Protein AF-A0A2H1K6B0-F1 (afdb_monomer_lite)

Foldseek 3Di:
DPDPPDPVVVVVLVVLLVLLVVLVVVLVVLVVVLVPDPPPNVVSVVVSVVSCVVNVVSNVVSVVVVVCCVVVVVVVVVVVVVVD

Structure (mmCIF, N/CA/C/O backbone):
data_AF-A0A2H1K6B0-F1
#
_entry.id   AF-A0A2H1K6B0-F1
#
loop_
_atom_site.group_PDB
_atom_site.id
_atom_site.type_symbol
_atom_site.label_atom_id
_atom_site.label_alt_id
_atom_site.label_comp_id
_atom_site.label_asym_id
_atom_site.label_entity_id
_atom_site.label_seq_id
_atom_site.pdbx_PDB_ins_code
_atom_site.Cartn_x
_atom_site.Cartn_y
_atom_site.Cartn_z
_atom_site.occupancy
_atom_site.B_iso_or_equiv
_atom_site.auth_seq_id
_atom_site.auth_comp_id
_atom_site.auth_asym_id
_atom_site.auth_atom_id
_atom_site.pdbx_PDB_model_num
ATOM 1 N N . MET A 1 1 ? -17.988 8.830 14.463 1.00 49.78 1 MET A N 1
ATOM 2 C CA . MET A 1 1 ? -16.755 8.029 14.405 1.00 49.78 1 MET A CA 1
ATOM 3 C C . MET A 1 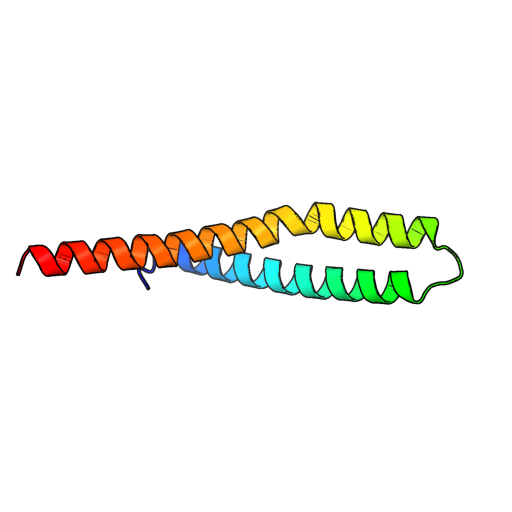1 ? -16.752 7.139 15.637 1.00 49.78 1 MET A C 1
ATOM 5 O O . MET A 1 1 ? -16.515 7.643 16.727 1.00 49.78 1 MET A O 1
ATOM 9 N N . VAL A 1 2 ? -17.147 5.868 15.512 1.00 49.81 2 VAL A N 1
ATOM 10 C CA . VAL A 1 2 ? -17.054 4.931 16.644 1.00 49.81 2 VAL A CA 1
ATOM 11 C C . VAL A 1 2 ? -15.611 4.478 16.684 1.00 49.81 2 VAL A C 1
ATOM 13 O O . VAL A 1 2 ? -15.187 3.574 15.978 1.00 49.81 2 VAL A O 1
ATOM 16 N N . MET A 1 3 ? -14.814 5.232 17.427 1.00 51.12 3 MET A N 1
ATOM 17 C CA . MET A 1 3 ? -13.435 4.864 17.656 1.00 51.12 3 MET A CA 1
ATOM 18 C C . MET A 1 3 ? -13.422 3.680 18.635 1.00 51.12 3 MET A C 1
ATOM 20 O O . MET A 1 3 ? -14.101 3.754 19.663 1.00 51.12 3 MET A O 1
ATOM 24 N N . PRO A 1 4 ? -12.655 2.615 18.362 1.00 52.97 4 PRO A N 1
ATOM 25 C CA . PRO A 1 4 ? -12.513 1.506 19.292 1.00 52.97 4 PRO A CA 1
ATOM 26 C C . PRO A 1 4 ? -12.030 2.037 20.648 1.00 52.97 4 PRO A C 1
ATOM 28 O O . PRO A 1 4 ? -11.188 2.939 20.711 1.00 52.97 4 PRO A O 1
ATOM 31 N N . LYS A 1 5 ? -12.614 1.515 21.735 1.00 59.69 5 LYS A N 1
ATOM 32 C CA . LYS A 1 5 ? -12.352 1.974 23.111 1.00 59.69 5 LYS A CA 1
ATOM 33 C C . LYS A 1 5 ? -10.905 1.714 23.552 1.00 59.69 5 LYS A C 1
ATOM 35 O O . LYS A 1 5 ? -10.433 2.366 24.477 1.00 59.69 5 LYS A O 1
ATOM 40 N N . SER A 1 6 ? -10.191 0.798 22.890 1.00 71.06 6 SER A N 1
ATOM 41 C CA . SER A 1 6 ? -8.793 0.507 23.195 1.00 71.06 6 SER A CA 1
ATOM 42 C C . SER A 1 6 ? -7.843 1.420 22.414 1.00 71.06 6 SER A C 1
ATOM 44 O O . SER A 1 6 ? -7.860 1.503 21.182 1.00 71.06 6 SER A O 1
ATOM 46 N N . VAL A 1 7 ? -6.964 2.090 23.160 1.00 75.94 7 VAL A N 1
ATOM 47 C CA . VAL A 1 7 ? -5.888 2.943 22.630 1.00 75.94 7 VAL A CA 1
ATOM 48 C C . VAL A 1 7 ? -5.016 2.169 21.634 1.00 75.94 7 VAL A C 1
ATOM 50 O O . VAL A 1 7 ? -4.650 2.699 20.589 1.00 75.94 7 VAL A O 1
ATOM 53 N N . LEU A 1 8 ? -4.772 0.885 21.908 1.00 76.00 8 LEU A N 1
ATOM 54 C CA . LEU A 1 8 ? -3.973 0.001 21.062 1.00 76.00 8 LEU A CA 1
ATOM 55 C C . LEU A 1 8 ? -4.566 -0.172 19.653 1.00 76.00 8 LEU A C 1
ATOM 57 O O . LEU A 1 8 ? -3.837 -0.070 18.671 1.00 76.00 8 LEU A O 1
ATOM 61 N N . VAL A 1 9 ? -5.886 -0.345 19.522 1.00 76.94 9 VAL A N 1
ATOM 62 C CA . VAL A 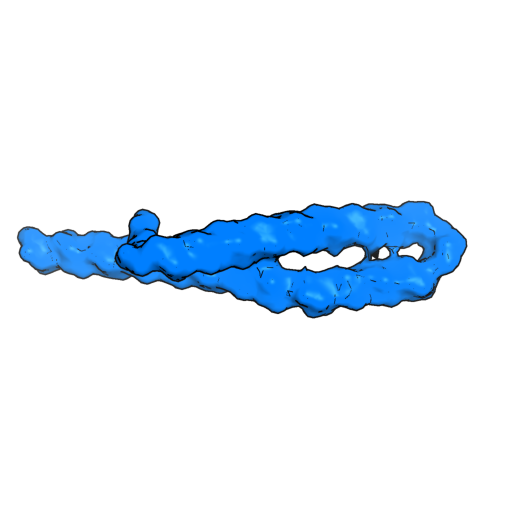1 9 ? -6.528 -0.507 18.203 1.00 76.94 9 VAL A CA 1
ATOM 63 C C . VAL A 1 9 ? -6.531 0.809 17.419 1.00 76.94 9 VAL A C 1
ATOM 65 O O . VAL A 1 9 ? -6.387 0.797 16.199 1.00 76.94 9 VAL A O 1
ATOM 68 N N . ARG A 1 10 ? -6.628 1.960 18.100 1.00 75.06 10 ARG A N 1
ATOM 69 C CA . ARG A 1 10 ? -6.479 3.272 17.446 1.00 75.06 10 ARG A CA 1
ATOM 70 C C . ARG A 1 10 ? -5.073 3.473 16.884 1.00 75.06 10 ARG A C 1
ATOM 72 O O . ARG A 1 10 ? -4.944 3.925 15.752 1.00 75.06 10 ARG A O 1
ATOM 79 N N . ILE A 1 11 ? -4.041 3.134 17.658 1.00 83.88 11 ILE A N 1
ATOM 80 C CA . ILE A 1 11 ? -2.643 3.247 17.220 1.00 83.88 11 ILE A CA 1
ATOM 81 C C . ILE A 1 11 ? -2.388 2.328 16.022 1.00 83.88 11 ILE A C 1
ATOM 83 O O . ILE A 1 11 ? -1.837 2.783 15.024 1.00 83.88 11 ILE A O 1
ATOM 87 N N . LEU A 1 12 ? -2.848 1.072 16.081 1.00 84.00 12 LEU A N 1
ATOM 88 C CA . LEU A 1 12 ? -2.728 0.130 14.962 1.00 84.00 12 LEU A CA 1
ATOM 89 C C . LEU A 1 12 ? -3.420 0.643 13.695 1.00 84.00 12 LEU A C 1
ATOM 91 O O . LEU A 1 12 ? -2.848 0.550 12.614 1.00 84.00 12 LEU A O 1
ATOM 95 N N . TYR A 1 13 ? -4.613 1.228 13.823 1.00 82.00 13 TYR A N 1
ATOM 96 C CA . TYR A 1 13 ? -5.316 1.824 12.689 1.00 82.00 13 TYR A CA 1
ATOM 97 C C . TYR A 1 13 ? -4.537 2.993 12.070 1.00 82.00 13 TYR A C 1
ATOM 99 O O . TYR A 1 13 ? -4.371 3.039 10.854 1.00 82.00 13 TYR A O 1
ATOM 107 N N . ILE A 1 14 ? -4.029 3.919 12.891 1.00 84.94 14 ILE A N 1
ATOM 108 C CA . ILE A 1 14 ? -3.241 5.064 12.407 1.00 84.94 14 ILE A CA 1
ATOM 109 C C . ILE A 1 14 ? -1.966 4.577 11.711 1.00 84.94 14 ILE A C 1
ATOM 111 O O . ILE A 1 14 ? -1.636 5.069 10.635 1.00 84.94 14 ILE A O 1
ATOM 115 N N . ALA A 1 15 ? -1.280 3.587 12.288 1.00 87.44 15 ALA A N 1
ATOM 116 C CA . ALA A 1 15 ? -0.088 2.996 11.692 1.00 87.44 15 ALA A CA 1
ATOM 117 C C . ALA A 1 15 ? -0.403 2.329 10.344 1.00 87.44 15 ALA A C 1
ATOM 119 O O . ALA A 1 15 ? 0.286 2.588 9.362 1.00 87.44 15 ALA A O 1
ATOM 120 N N . LEU A 1 16 ? -1.475 1.533 10.267 1.00 87.00 16 LEU A N 1
ATOM 121 C CA . LEU A 1 16 ? -1.900 0.875 9.030 1.00 87.00 16 LEU A CA 1
ATOM 122 C C . LEU A 1 16 ? -2.283 1.891 7.946 1.00 87.00 16 LEU A C 1
ATOM 124 O O . LEU A 1 16 ? -1.885 1.738 6.794 1.00 87.00 16 LEU A O 1
ATOM 128 N N . ALA A 1 17 ? -3.011 2.948 8.312 1.00 86.50 17 ALA A N 1
ATOM 129 C CA . ALA A 1 17 ? -3.388 4.017 7.394 1.00 86.50 17 ALA A CA 1
ATOM 130 C C . ALA A 1 17 ? -2.165 4.802 6.891 1.00 86.50 17 ALA A C 1
ATOM 132 O O . ALA A 1 17 ? -2.068 5.084 5.698 1.00 86.50 17 ALA A O 1
ATOM 133 N N . ALA A 1 18 ? -1.210 5.113 7.774 1.00 89.69 18 ALA A N 1
ATOM 134 C CA . ALA A 1 18 ? 0.030 5.792 7.407 1.00 89.69 18 ALA A CA 1
ATOM 135 C C . ALA A 1 18 ? 0.893 4.935 6.469 1.00 89.69 18 ALA A C 1
ATOM 137 O O . ALA A 1 18 ? 1.350 5.424 5.438 1.00 89.69 18 ALA A O 1
ATOM 138 N N . ILE A 1 19 ? 1.063 3.645 6.782 1.00 90.00 19 ILE A N 1
ATOM 139 C CA . ILE A 1 19 ? 1.791 2.692 5.933 1.00 90.00 19 ILE A CA 1
ATOM 140 C C . ILE A 1 19 ? 1.104 2.569 4.571 1.00 90.00 19 ILE A C 1
ATOM 142 O O . ILE A 1 19 ? 1.767 2.680 3.543 1.00 90.00 19 ILE A O 1
ATOM 146 N N . GLY A 1 20 ? -0.222 2.412 4.549 1.00 88.44 20 GLY A N 1
ATOM 147 C CA . GLY A 1 20 ? -1.000 2.356 3.314 1.00 88.44 20 GLY A CA 1
ATOM 148 C C . GLY A 1 20 ? -0.812 3.603 2.448 1.00 88.44 20 GLY A C 1
ATOM 149 O O . GLY A 1 20 ? -0.577 3.476 1.251 1.00 88.44 20 GLY A O 1
ATOM 150 N N . ALA A 1 21 ? -0.841 4.799 3.042 1.00 88.50 21 ALA A N 1
ATOM 151 C CA . ALA A 1 21 ? -0.631 6.054 2.320 1.00 88.50 21 ALA A CA 1
ATOM 152 C C . ALA A 1 21 ? 0.783 6.166 1.727 1.00 88.50 21 ALA A C 1
ATOM 154 O O . ALA A 1 21 ? 0.929 6.524 0.559 1.00 88.50 21 ALA A O 1
ATOM 155 N N . ILE A 1 22 ? 1.819 5.820 2.500 1.00 91.44 22 ILE A N 1
ATOM 156 C CA . ILE A 1 22 ? 3.212 5.832 2.027 1.00 91.44 22 ILE A CA 1
ATOM 157 C C . ILE A 1 22 ? 3.389 4.848 0.865 1.00 91.44 22 ILE A C 1
ATOM 159 O O . ILE A 1 22 ? 3.945 5.213 -0.169 1.00 91.44 22 ILE A O 1
ATOM 163 N N . LEU A 1 23 ? 2.872 3.624 1.001 1.00 89.56 23 LEU A N 1
ATOM 164 C CA . LEU A 1 23 ? 2.935 2.608 -0.051 1.00 89.56 23 LEU A CA 1
ATOM 165 C C . LEU A 1 23 ? 2.214 3.055 -1.328 1.00 89.56 23 LEU A C 1
ATOM 167 O O . LEU A 1 23 ? 2.706 2.813 -2.429 1.00 89.56 23 LEU A O 1
ATOM 171 N N . LEU A 1 24 ? 1.083 3.749 -1.192 1.00 89.31 24 LEU A N 1
ATOM 172 C CA . LEU A 1 24 ? 0.329 4.288 -2.322 1.00 89.31 24 LEU A CA 1
ATOM 173 C C . LEU A 1 24 ? 1.142 5.359 -3.068 1.00 89.31 24 LEU A C 1
ATOM 175 O O . LEU A 1 24 ? 1.239 5.304 -4.292 1.00 89.31 24 LEU A O 1
ATOM 179 N N . ILE A 1 25 ? 1.802 6.273 -2.348 1.00 91.25 25 ILE A N 1
ATOM 180 C CA . ILE A 1 25 ? 2.702 7.279 -2.943 1.00 91.25 25 ILE A CA 1
ATOM 181 C C . ILE A 1 25 ? 3.841 6.602 -3.716 1.00 91.25 25 ILE A C 1
ATOM 183 O O . ILE A 1 25 ? 4.125 6.982 -4.852 1.00 91.25 25 ILE A O 1
ATOM 187 N N . VAL A 1 26 ? 4.463 5.574 -3.133 1.00 88.69 26 VAL A N 1
ATOM 188 C CA . VAL A 1 26 ? 5.545 4.818 -3.783 1.00 88.69 26 VAL A CA 1
ATOM 189 C C . VAL A 1 26 ? 5.046 4.104 -5.041 1.00 88.69 26 VAL A C 1
ATOM 191 O O . VAL A 1 26 ? 5.704 4.175 -6.077 1.00 88.69 26 VAL A O 1
ATOM 194 N N . CYS A 1 27 ? 3.869 3.474 -4.996 1.00 89.19 27 CYS A N 1
ATOM 195 C CA . CYS A 1 27 ? 3.274 2.813 -6.161 1.00 89.19 27 CYS A CA 1
ATOM 196 C C . CYS A 1 27 ? 2.968 3.800 -7.294 1.00 89.19 27 CYS A C 1
ATOM 198 O O . CYS A 1 27 ? 3.236 3.505 -8.460 1.00 89.19 27 CYS A O 1
ATOM 200 N N . LEU A 1 28 ? 2.447 4.987 -6.968 1.00 89.19 28 LEU A N 1
ATOM 201 C CA . LEU A 1 28 ? 2.214 6.044 -7.954 1.00 89.19 28 LEU A CA 1
ATOM 202 C C . LEU A 1 28 ? 3.530 6.529 -8.567 1.00 89.19 28 LEU A C 1
ATOM 204 O O . LEU A 1 28 ? 3.627 6.623 -9.787 1.00 89.19 28 LEU A O 1
ATOM 208 N N . GLY A 1 29 ? 4.558 6.756 -7.745 1.00 87.69 29 GLY A N 1
ATOM 209 C CA . GLY A 1 29 ? 5.895 7.118 -8.216 1.00 87.69 29 GLY A CA 1
ATOM 210 C C . GLY A 1 29 ? 6.491 6.065 -9.153 1.00 87.69 29 GLY A C 1
ATOM 211 O O . GLY A 1 29 ? 6.972 6.407 -10.230 1.00 87.69 29 GLY A O 1
ATOM 212 N N . ALA A 1 30 ? 6.381 4.782 -8.796 1.00 85.38 30 ALA A N 1
ATOM 213 C CA . ALA A 1 30 ? 6.823 3.670 -9.638 1.00 85.38 30 ALA A CA 1
ATOM 214 C C . ALA A 1 30 ? 6.039 3.587 -10.958 1.00 85.38 30 ALA A C 1
ATOM 216 O O . ALA A 1 30 ? 6.622 3.276 -11.991 1.00 85.38 30 ALA A O 1
ATOM 217 N N . THR A 1 31 ? 4.742 3.905 -10.942 1.00 86.88 31 THR A N 1
ATOM 218 C CA . THR A 1 31 ? 3.891 3.914 -12.144 1.00 86.88 31 THR A CA 1
ATOM 219 C C . THR A 1 31 ? 4.287 5.039 -13.101 1.00 86.88 31 THR A C 1
ATOM 221 O O . THR A 1 31 ? 4.419 4.813 -14.301 1.00 86.88 31 THR A O 1
ATOM 224 N N . VAL A 1 32 ? 4.526 6.246 -12.577 1.00 88.19 32 VAL A N 1
ATOM 225 C CA . VAL A 1 32 ? 4.996 7.384 -13.384 1.00 88.19 32 VAL A CA 1
ATOM 226 C C . VAL A 1 32 ? 6.386 7.103 -13.943 1.00 88.19 32 VAL A C 1
ATOM 228 O O . VAL A 1 32 ? 6.624 7.317 -15.127 1.00 88.19 32 VAL A O 1
ATOM 231 N N . TRP A 1 33 ? 7.287 6.570 -13.117 1.00 85.81 33 TRP A N 1
ATOM 232 C CA . TRP A 1 33 ? 8.632 6.211 -13.550 1.00 85.81 33 TRP A CA 1
ATOM 233 C C . TRP A 1 33 ? 8.613 5.153 -14.662 1.00 85.81 33 TRP A C 1
ATOM 235 O O . TRP A 1 33 ? 9.274 5.337 -15.684 1.00 85.81 33 TRP A O 1
ATOM 245 N N . ALA A 1 34 ? 7.785 4.113 -14.518 1.00 82.25 34 ALA A N 1
ATOM 246 C CA . ALA A 1 34 ? 7.586 3.087 -15.539 1.00 82.25 34 ALA A CA 1
ATOM 247 C C . ALA A 1 34 ? 7.048 3.642 -16.860 1.00 82.25 34 ALA A C 1
ATOM 249 O O . ALA A 1 34 ? 7.484 3.209 -17.921 1.00 82.25 34 ALA A O 1
ATOM 250 N N . ALA A 1 35 ? 6.155 4.632 -16.808 1.00 80.94 35 ALA A N 1
ATOM 251 C CA . ALA A 1 35 ? 5.622 5.275 -18.005 1.00 80.94 35 ALA A CA 1
ATOM 252 C C . ALA A 1 35 ? 6.667 6.113 -18.766 1.00 80.94 35 ALA A C 1
ATOM 254 O O . ALA A 1 35 ? 6.508 6.340 -19.962 1.00 80.94 35 ALA A O 1
ATOM 255 N N . THR A 1 36 ? 7.715 6.584 -18.084 1.00 81.75 36 THR A N 1
ATOM 256 C CA . THR A 1 36 ? 8.750 7.454 -18.672 1.00 81.75 36 THR A CA 1
ATOM 257 C C . THR A 1 36 ? 10.024 6.729 -19.102 1.00 81.75 36 THR A C 1
ATOM 259 O O . THR A 1 36 ? 10.883 7.342 -19.730 1.00 81.75 36 THR A O 1
ATOM 262 N N . ALA A 1 37 ? 10.189 5.454 -18.747 1.00 78.44 37 ALA A N 1
ATOM 263 C CA . ALA A 1 37 ? 11.419 4.720 -19.013 1.00 78.44 37 ALA A CA 1
ATOM 264 C C . ALA A 1 37 ? 11.351 3.959 -20.349 1.00 78.44 37 ALA A C 1
ATOM 266 O O . ALA A 1 37 ? 10.639 2.963 -20.466 1.00 78.44 37 ALA A O 1
ATOM 267 N N . GLU A 1 38 ? 12.116 4.416 -21.344 1.00 71.75 38 GLU A N 1
ATOM 268 C CA . GLU A 1 38 ? 12.231 3.753 -22.655 1.00 71.75 38 GLU A CA 1
ATOM 269 C C . GLU A 1 38 ? 13.190 2.546 -22.616 1.00 71.75 38 GLU A C 1
ATOM 271 O O . GLU A 1 38 ? 12.913 1.506 -23.216 1.00 71.75 38 GLU A O 1
ATOM 276 N N . ASP A 1 39 ? 14.265 2.631 -21.826 1.00 69.00 39 ASP A N 1
ATOM 277 C CA . ASP A 1 39 ? 15.233 1.549 -21.634 1.00 69.00 39 ASP A CA 1
ATOM 278 C C . ASP A 1 39 ? 14.933 0.737 -20.363 1.00 69.00 39 ASP A C 1
ATOM 280 O O . ASP A 1 39 ? 14.753 1.277 -19.272 1.00 69.00 39 ASP A O 1
ATOM 284 N N . GLY A 1 40 ? 14.893 -0.596 -20.485 1.00 71.62 40 GLY A N 1
ATOM 285 C CA . GLY A 1 40 ? 14.620 -1.498 -19.354 1.00 71.62 40 GLY A CA 1
ATOM 286 C C . GLY A 1 40 ? 13.135 -1.682 -19.007 1.00 71.62 40 GLY A C 1
ATOM 287 O O . GLY A 1 40 ? 12.820 -2.164 -17.916 1.00 71.62 40 GLY A O 1
ATOM 288 N N . TRP A 1 41 ? 12.231 -1.357 -19.939 1.00 74.25 41 TRP A N 1
ATOM 289 C CA . TRP A 1 41 ? 10.769 -1.380 -19.769 1.00 74.25 41 TRP A CA 1
ATOM 290 C C . TRP A 1 41 ? 10.211 -2.664 -19.128 1.00 74.25 41 TRP A C 1
ATOM 292 O O . TRP A 1 41 ? 9.298 -2.596 -18.307 1.00 74.25 41 TRP A O 1
ATOM 302 N N . VAL A 1 42 ? 10.774 -3.840 -19.444 1.00 79.56 42 VAL A N 1
ATOM 303 C CA . VAL A 1 42 ? 10.340 -5.127 -18.865 1.00 79.56 42 VAL A CA 1
ATOM 304 C C . VAL A 1 42 ? 10.619 -5.184 -17.363 1.00 79.56 42 VAL A C 1
ATOM 306 O O . VAL A 1 42 ? 9.730 -5.504 -16.577 1.00 79.56 42 VAL A O 1
ATOM 309 N N . THR A 1 43 ? 11.844 -4.855 -16.951 1.00 83.06 43 THR A N 1
ATOM 310 C CA . THR A 1 43 ? 12.265 -4.903 -15.544 1.00 83.06 43 THR A CA 1
ATOM 311 C C . THR A 1 43 ? 11.530 -3.853 -14.718 1.00 83.06 43 THR A C 1
ATOM 313 O O . THR A 1 43 ? 11.112 -4.122 -13.592 1.00 83.06 43 THR A O 1
ATOM 316 N N . ILE A 1 44 ? 11.318 -2.670 -15.293 1.00 83.56 44 ILE A N 1
ATOM 317 C CA . ILE A 1 44 ? 10.641 -1.558 -14.624 1.00 83.56 44 ILE A CA 1
ATOM 318 C C . ILE A 1 44 ? 9.143 -1.851 -14.465 1.00 83.56 44 ILE A C 1
ATOM 320 O O . ILE A 1 44 ? 8.596 -1.665 -13.378 1.00 83.56 44 ILE A O 1
ATOM 324 N N . ASN A 1 45 ? 8.490 -2.418 -15.485 1.00 82.88 45 ASN A N 1
ATOM 325 C CA . ASN A 1 45 ? 7.103 -2.871 -15.364 1.00 82.88 45 ASN A CA 1
ATOM 326 C C . ASN A 1 45 ? 6.951 -4.028 -14.372 1.00 82.88 45 ASN A C 1
ATOM 328 O O . ASN A 1 45 ? 5.994 -4.042 -13.598 1.00 82.88 45 ASN A O 1
ATOM 332 N N . ALA A 1 46 ? 7.894 -4.973 -14.336 1.00 85.06 46 ALA A N 1
ATOM 333 C CA . ALA A 1 46 ? 7.888 -6.038 -13.336 1.00 85.06 46 ALA A CA 1
ATOM 334 C C . ALA A 1 46 ? 7.995 -5.471 -11.910 1.00 85.06 46 ALA A C 1
ATOM 336 O O . ALA A 1 46 ? 7.255 -5.894 -11.021 1.00 85.06 46 ALA A O 1
ATOM 337 N N . PHE A 1 47 ? 8.854 -4.468 -11.701 1.00 85.12 47 PHE A N 1
ATOM 338 C CA . PHE A 1 47 ? 8.986 -3.774 -10.421 1.00 85.12 47 PHE A CA 1
ATOM 339 C C . PHE A 1 47 ? 7.717 -2.998 -10.041 1.00 85.12 47 PHE A C 1
ATOM 341 O O . PHE A 1 47 ? 7.281 -3.050 -8.889 1.00 85.12 47 PHE A O 1
ATOM 348 N N . MET A 1 48 ? 7.083 -2.326 -11.005 1.00 87.88 48 MET A N 1
ATOM 349 C CA . MET A 1 48 ? 5.809 -1.633 -10.809 1.00 87.88 48 MET A CA 1
ATOM 350 C C . MET A 1 48 ? 4.709 -2.615 -10.379 1.00 87.88 48 MET A C 1
ATOM 352 O O . MET A 1 48 ? 4.034 -2.383 -9.377 1.00 87.88 48 MET A O 1
ATOM 356 N N . ILE A 1 49 ? 4.552 -3.735 -11.092 1.00 87.81 49 ILE A N 1
ATOM 357 C CA . ILE A 1 49 ? 3.544 -4.758 -10.778 1.00 87.81 49 ILE A CA 1
ATOM 358 C C . ILE A 1 49 ? 3.815 -5.375 -9.404 1.00 87.81 49 ILE A C 1
ATOM 360 O O . ILE A 1 49 ? 2.897 -5.475 -8.593 1.00 87.81 49 ILE A O 1
ATOM 364 N N . ALA A 1 50 ? 5.065 -5.741 -9.105 1.00 87.62 50 ALA A N 1
ATOM 365 C CA . ALA A 1 50 ? 5.439 -6.283 -7.801 1.00 87.62 50 ALA A CA 1
ATOM 366 C C . ALA A 1 50 ? 5.139 -5.292 -6.662 1.00 87.62 50 ALA A C 1
ATOM 368 O O . ALA A 1 50 ? 4.611 -5.687 -5.622 1.00 87.62 50 ALA A O 1
ATOM 369 N N . SER A 1 51 ? 5.412 -4.001 -6.884 1.00 87.69 51 SER A N 1
ATOM 370 C CA . SER A 1 51 ? 5.120 -2.929 -5.925 1.00 87.69 51 SER A CA 1
ATOM 371 C C . SER A 1 51 ? 3.623 -2.814 -5.644 1.00 87.69 51 SER A C 1
ATOM 373 O O . SER A 1 51 ? 3.224 -2.733 -4.481 1.00 87.69 51 SER A O 1
ATOM 375 N N . TRP A 1 52 ? 2.785 -2.880 -6.683 1.00 89.38 52 TRP A N 1
ATOM 376 C CA . TRP A 1 52 ? 1.331 -2.891 -6.531 1.00 89.38 52 TRP A CA 1
ATOM 377 C C . TRP A 1 52 ? 0.838 -4.146 -5.809 1.00 89.38 52 TRP A C 1
ATOM 379 O O . TRP A 1 52 ? 0.118 -4.019 -4.824 1.00 89.38 52 TRP A O 1
ATOM 389 N N . VAL A 1 53 ? 1.270 -5.341 -6.220 1.00 91.81 53 VAL A N 1
ATOM 390 C CA . VAL A 1 53 ? 0.859 -6.615 -5.599 1.00 91.81 53 VAL A CA 1
ATOM 391 C C . VAL A 1 53 ? 1.193 -6.648 -4.106 1.00 91.81 53 VAL A C 1
ATOM 393 O O . VAL A 1 53 ? 0.365 -7.074 -3.302 1.00 91.81 53 VAL A O 1
ATOM 396 N N . LEU A 1 54 ? 2.375 -6.161 -3.721 1.00 89.69 54 LEU A N 1
ATOM 397 C CA . LEU A 1 54 ? 2.795 -6.109 -2.322 1.00 89.69 54 LEU A CA 1
ATOM 398 C C . LEU A 1 54 ? 2.012 -5.061 -1.515 1.00 89.69 54 LEU A C 1
ATOM 400 O O . LEU A 1 54 ? 1.697 -5.292 -0.350 1.00 89.69 54 LEU A O 1
ATOM 404 N N . SER A 1 55 ? 1.684 -3.921 -2.126 1.00 87.44 55 SER A N 1
ATOM 405 C CA . SER A 1 55 ? 1.063 -2.778 -1.442 1.00 87.44 55 SER A CA 1
ATOM 406 C C . SER A 1 55 ? -0.462 -2.867 -1.351 1.00 87.44 55 SER A C 1
ATOM 408 O O . SER A 1 55 ? -1.053 -2.412 -0.369 1.00 87.44 55 SER A O 1
ATOM 410 N N . SER A 1 56 ? -1.113 -3.478 -2.344 1.00 88.75 56 SER A N 1
ATOM 411 C CA . SER A 1 56 ? -2.565 -3.660 -2.412 1.00 88.75 56 SER A CA 1
ATOM 412 C C . SER A 1 56 ? -3.200 -4.232 -1.138 1.00 88.75 56 SER A C 1
ATOM 414 O O . SER A 1 56 ? -4.188 -3.644 -0.699 1.00 88.75 56 SER A O 1
ATOM 416 N N . PRO A 1 57 ? -2.695 -5.303 -0.488 1.00 87.69 57 PRO A N 1
ATOM 417 C CA . PRO A 1 57 ? -3.324 -5.829 0.726 1.00 87.69 57 PRO A CA 1
ATOM 418 C C . PRO A 1 57 ? -3.329 -4.823 1.886 1.00 87.69 57 PRO A C 1
ATOM 420 O O . PRO A 1 57 ? -4.307 -4.754 2.627 1.00 87.69 57 PRO A O 1
ATOM 423 N N . PHE A 1 58 ? -2.288 -3.997 2.023 1.00 87.06 58 PHE A N 1
ATOM 424 C CA . PHE A 1 58 ? -2.220 -2.975 3.072 1.00 87.06 58 PHE A CA 1
ATOM 425 C C . PHE A 1 58 ? -3.156 -1.801 2.782 1.00 87.06 58 PHE A C 1
ATOM 427 O O . PHE A 1 58 ? -3.863 -1.338 3.676 1.00 87.06 58 PHE A O 1
ATOM 434 N N . ILE A 1 59 ? -3.208 -1.358 1.522 1.00 85.94 59 ILE A N 1
ATOM 435 C CA . ILE A 1 59 ? -4.100 -0.281 1.078 1.00 85.94 59 ILE A CA 1
ATOM 436 C C . ILE A 1 59 ? -5.566 -0.712 1.231 1.00 85.94 59 ILE A C 1
ATOM 438 O O . ILE A 1 59 ? -6.362 -0.003 1.847 1.00 85.94 59 ILE A O 1
ATOM 442 N N . LEU A 1 60 ? -5.921 -1.901 0.735 1.00 88.31 60 LEU A N 1
ATOM 443 C CA . LEU A 1 60 ? -7.269 -2.458 0.858 1.00 88.31 60 LEU A CA 1
ATOM 444 C C . LEU A 1 60 ? -7.638 -2.726 2.318 1.00 88.31 60 LEU A C 1
ATOM 446 O O . LEU A 1 60 ? -8.763 -2.435 2.716 1.00 88.31 60 LEU A O 1
ATOM 450 N N . GLY A 1 61 ? -6.696 -3.214 3.128 1.00 86.38 61 GLY A N 1
ATOM 451 C CA . GLY A 1 61 ? -6.886 -3.398 4.565 1.00 86.38 61 GLY A CA 1
ATOM 452 C C . GLY A 1 61 ? -7.205 -2.084 5.281 1.00 86.38 61 GLY A C 1
ATOM 453 O O . GLY A 1 61 ? -8.162 -2.024 6.053 1.00 86.38 61 GLY A O 1
ATOM 454 N N . ALA A 1 62 ? -6.472 -1.008 4.981 1.00 85.19 62 ALA A N 1
ATOM 455 C CA . ALA A 1 62 ? -6.736 0.319 5.536 1.00 85.19 62 ALA A CA 1
ATOM 456 C C . ALA A 1 62 ? -8.110 0.871 5.107 1.00 85.19 62 ALA A C 1
ATOM 458 O O . ALA A 1 62 ? -8.852 1.407 5.937 1.00 85.19 62 ALA A O 1
ATOM 459 N N . ILE A 1 63 ? -8.483 0.706 3.833 1.00 85.00 63 ILE A N 1
ATOM 460 C CA . ILE A 1 63 ? -9.788 1.135 3.303 1.00 85.00 63 ILE A CA 1
ATOM 461 C C . ILE A 1 63 ? -10.927 0.333 3.944 1.00 85.00 63 ILE A C 1
ATOM 463 O O . ILE A 1 63 ? -11.875 0.926 4.458 1.00 85.00 63 ILE A O 1
ATOM 467 N N . ALA A 1 64 ? -1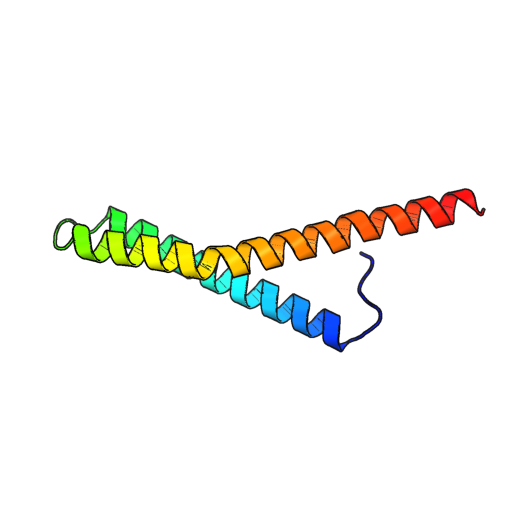0.829 -0.998 3.976 1.00 86.44 64 ALA A N 1
ATOM 468 C CA . ALA A 1 64 ? -11.836 -1.872 4.575 1.00 86.44 64 ALA A CA 1
ATOM 469 C C . ALA A 1 64 ? -12.055 -1.536 6.055 1.00 86.44 64 ALA A C 1
ATOM 471 O O . ALA A 1 64 ? -13.193 -1.395 6.501 1.00 86.44 64 ALA A O 1
ATOM 472 N N . TRP A 1 65 ? -10.973 -1.317 6.804 1.00 82.75 65 TRP A N 1
ATOM 473 C CA . TRP A 1 65 ? -11.056 -0.917 8.207 1.00 82.75 65 TRP A CA 1
ATOM 474 C C . TRP A 1 65 ? -11.729 0.450 8.376 1.00 82.75 65 TRP A C 1
ATOM 476 O O . TRP A 1 65 ? -12.563 0.632 9.266 1.00 82.75 65 TRP A O 1
ATOM 486 N N . SER A 1 66 ? -11.422 1.403 7.494 1.00 80.12 66 SER A N 1
ATOM 487 C CA . SER A 1 66 ? -12.058 2.726 7.482 1.00 80.12 66 SER A CA 1
ATOM 488 C C . SER A 1 66 ? -13.566 2.620 7.232 1.00 80.12 66 SER A C 1
ATOM 490 O O . SER A 1 66 ? -14.350 3.244 7.948 1.00 80.12 66 SER A O 1
ATOM 492 N N . ILE A 1 67 ? -13.981 1.781 6.275 1.00 83.12 67 ILE A N 1
ATOM 493 C CA . ILE A 1 67 ? -15.393 1.510 5.967 1.00 83.12 67 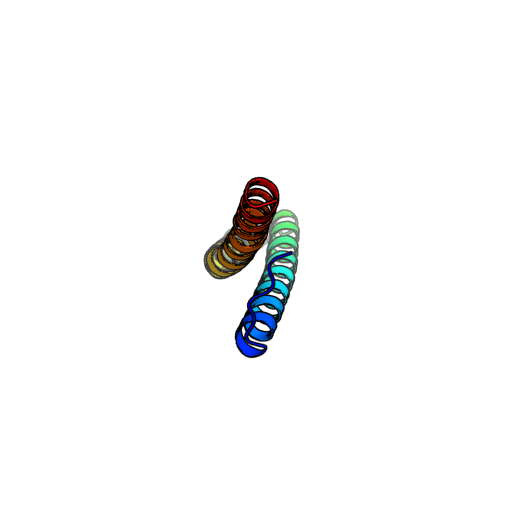ILE A CA 1
ATOM 494 C C . ILE A 1 67 ? -16.096 0.886 7.175 1.00 83.12 67 ILE A C 1
ATOM 496 O O . ILE A 1 67 ? -17.161 1.360 7.564 1.00 83.12 67 ILE A O 1
ATOM 500 N N . ILE A 1 68 ? -15.495 -0.120 7.818 1.00 81.88 68 ILE A N 1
ATOM 501 C CA . ILE A 1 68 ? -16.064 -0.779 9.006 1.00 81.88 68 ILE A CA 1
ATOM 502 C C . ILE A 1 68 ? -16.276 0.228 10.146 1.00 81.88 68 ILE A C 1
ATOM 504 O O . ILE A 1 68 ? -17.340 0.242 10.765 1.00 81.88 68 ILE A O 1
ATOM 508 N N . LEU A 1 69 ? -15.305 1.109 10.405 1.00 74.25 69 LEU A N 1
ATOM 509 C CA . LEU A 1 69 ? -15.424 2.148 11.437 1.00 74.25 69 LEU A CA 1
ATOM 510 C C . LEU A 1 69 ? -16.487 3.204 11.101 1.00 74.25 69 LEU A C 1
ATOM 512 O O . LEU A 1 69 ? -17.124 3.756 12.005 1.00 74.25 69 LEU A O 1
ATOM 516 N N . PHE A 1 70 ? -16.678 3.499 9.816 1.00 74.00 70 PHE A N 1
ATOM 517 C CA . PHE A 1 70 ? -17.678 4.457 9.357 1.00 74.00 70 PHE A CA 1
ATOM 518 C C . PHE A 1 70 ? -19.094 3.868 9.428 1.00 74.00 70 PHE A C 1
ATOM 520 O O . PHE A 1 70 ? -19.988 4.478 10.013 1.00 74.00 70 PHE A O 1
ATOM 527 N N . VAL A 1 71 ? -19.282 2.646 8.919 1.00 75.19 71 VAL A N 1
ATOM 528 C CA . VAL A 1 71 ? -20.566 1.927 8.904 1.00 75.19 71 VAL A CA 1
ATOM 529 C C . VAL A 1 71 ? -20.977 1.500 10.312 1.00 75.19 71 VAL A C 1
ATOM 531 O O . VAL A 1 71 ? -22.063 1.863 10.761 1.00 75.19 71 VAL A O 1
ATOM 534 N N . GLY A 1 72 ? -20.094 0.836 11.065 1.00 64.44 72 GLY A N 1
ATOM 535 C CA . GLY A 1 72 ? -20.346 0.490 12.470 1.00 64.44 72 GLY A CA 1
ATOM 536 C C . GLY A 1 72 ? -20.545 1.729 13.350 1.00 64.44 72 GLY A C 1
ATOM 537 O O . GLY A 1 72 ? -21.243 1.688 14.365 1.00 64.44 72 GLY A O 1
ATOM 538 N N . GLY A 1 73 ? -19.994 2.867 12.920 1.00 59.91 73 GLY A N 1
ATOM 539 C CA . GLY A 1 73 ? -20.245 4.176 13.500 1.00 59.91 73 GLY A CA 1
ATOM 540 C C . GLY A 1 73 ? -21.681 4.674 13.356 1.00 59.91 73 GLY A C 1
ATOM 541 O O . GLY A 1 73 ? -22.216 5.279 14.286 1.00 59.91 73 GLY A O 1
ATOM 542 N N . ASN A 1 74 ? -22.296 4.416 12.206 1.00 58.59 74 ASN A N 1
ATOM 543 C CA . ASN A 1 74 ? -23.649 4.855 11.888 1.00 58.59 74 ASN A CA 1
ATOM 544 C C . ASN A 1 74 ? -24.715 3.928 12.481 1.00 58.59 74 ASN A C 1
ATOM 546 O O . ASN A 1 74 ? -25.733 4.424 12.959 1.00 58.59 74 ASN A O 1
ATOM 550 N N . THR A 1 75 ? -24.463 2.617 12.549 1.00 59.16 75 THR A N 1
ATOM 551 C CA . THR A 1 75 ? -25.379 1.657 13.192 1.00 59.16 75 THR A CA 1
ATOM 552 C C . THR A 1 75 ? -25.583 1.968 14.679 1.00 59.16 75 THR A C 1
ATOM 554 O O . THR A 1 75 ? -26.714 1.991 15.153 1.00 59.16 75 THR A O 1
ATOM 557 N N . ASN A 1 76 ? -24.511 2.307 15.409 1.00 56.88 76 ASN A N 1
ATOM 558 C CA . ASN A 1 76 ? -24.608 2.694 16.826 1.00 56.88 76 ASN A CA 1
ATOM 559 C C . ASN A 1 76 ? -25.395 3.999 17.040 1.00 56.88 76 ASN A C 1
ATOM 561 O O . ASN 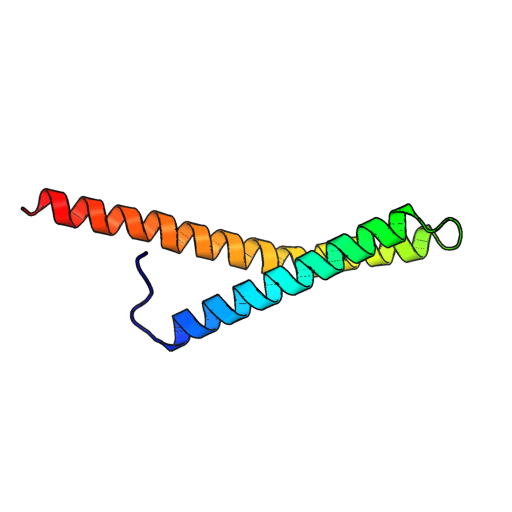A 1 76 ? -26.094 4.144 18.039 1.00 56.88 76 ASN A O 1
ATOM 565 N N . LYS A 1 77 ? -25.300 4.952 16.103 1.00 55.34 77 LYS A N 1
ATOM 566 C CA . LYS A 1 77 ? -26.069 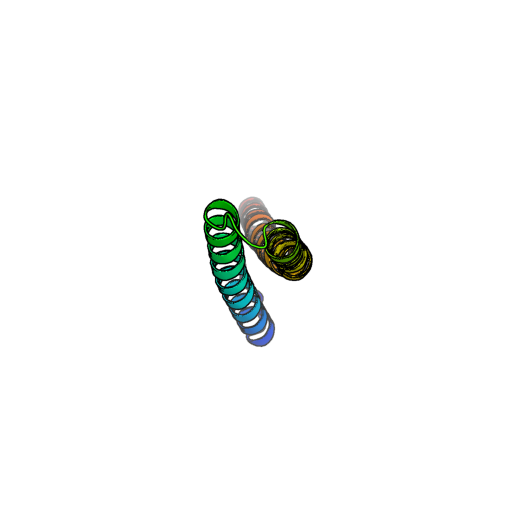6.204 16.170 1.00 55.34 77 LYS A CA 1
ATOM 567 C C . LYS A 1 77 ? -27.562 5.988 15.925 1.00 55.34 77 LYS A C 1
ATOM 569 O O . LYS A 1 77 ? -28.364 6.678 16.541 1.00 55.34 77 LYS A O 1
ATOM 574 N N . GLN A 1 78 ? -27.933 5.053 15.047 1.00 56.19 78 GLN A N 1
ATOM 575 C CA . GLN A 1 78 ? -29.340 4.729 14.804 1.00 56.19 78 GLN A CA 1
ATOM 576 C C . GLN A 1 78 ? -29.979 3.969 15.969 1.00 56.19 78 GLN A C 1
ATOM 578 O O . GLN A 1 78 ? -31.106 4.292 16.323 1.00 56.19 78 GLN A O 1
ATOM 583 N N . ALA A 1 79 ? -29.264 3.034 16.605 1.00 56.03 79 ALA A N 1
ATOM 584 C CA . ALA A 1 79 ? -29.777 2.310 17.772 1.00 56.03 79 ALA A CA 1
ATOM 585 C C . ALA A 1 79 ? -30.122 3.260 18.938 1.00 56.03 79 ALA A C 1
ATOM 587 O O . ALA A 1 79 ? -31.233 3.225 19.451 1.00 56.03 79 ALA A O 1
ATOM 588 N N . SER A 1 80 ? -29.230 4.208 19.252 1.00 55.34 80 SER A N 1
ATOM 589 C CA . SER A 1 80 ? -29.450 5.199 20.319 1.00 55.34 80 SER A CA 1
ATOM 590 C C . SER A 1 80 ? -30.610 6.170 20.052 1.00 55.34 80 SER A C 1
ATOM 592 O O . SER A 1 80 ? -31.069 6.816 20.988 1.00 55.34 80 SER A O 1
ATOM 594 N N . SER A 1 81 ? -31.064 6.315 18.802 1.00 55.78 81 SER A N 1
ATOM 595 C CA . SER A 1 81 ? -32.196 7.184 18.447 1.00 55.78 81 SER A CA 1
ATOM 596 C C . SER A 1 81 ? -33.551 6.470 18.513 1.00 55.78 81 SER A C 1
ATOM 598 O O . SER A 1 81 ? -34.570 7.144 18.406 1.00 55.78 81 SER A O 1
ATOM 600 N N . MET A 1 82 ? -33.576 5.138 18.638 1.00 56.06 82 MET A N 1
ATOM 601 C CA . MET A 1 82 ? -34.809 4.347 18.778 1.00 56.06 82 MET A CA 1
ATOM 602 C C . MET A 1 82 ? -35.130 4.001 20.242 1.00 56.06 82 MET A C 1
ATOM 604 O O . MET A 1 82 ? -36.199 3.469 20.518 1.00 56.06 82 MET A O 1
ATOM 608 N N . GLU A 1 83 ? -34.209 4.288 21.166 1.00 54.69 83 GLU A N 1
ATOM 609 C CA . GLU A 1 83 ? -34.354 4.066 22.614 1.00 54.69 83 GLU A CA 1
ATOM 610 C C . GLU A 1 83 ? -34.734 5.350 23.386 1.00 54.69 83 GLU A C 1
ATOM 612 O O . GLU A 1 83 ? -34.760 5.332 24.617 1.00 54.69 83 GLU A O 1
ATOM 617 N N . GLY A 1 84 ? -34.989 6.461 22.680 1.00 45.53 84 GLY A N 1
ATOM 618 C CA . GLY A 1 84 ? -35.359 7.768 23.242 1.00 45.53 84 GLY A CA 1
ATOM 619 C C . GLY A 1 84 ? -36.830 8.111 23.066 1.00 45.53 84 GLY A C 1
ATOM 620 O O . GLY A 1 84 ? -37.389 7.753 22.006 1.00 45.53 84 GLY A O 1
#

Radius of gyration: 18.78 Å; chains: 1; bounding box: 51×15×46 Å

Secondary structure (DSSP, 8-state):
----S-HHHHHHHHHHHHHHHHHHHHHHHHHHHHHH-STTHHHHHHHHHHHHHHHHHHHHHHHHHHHHHHHHHHHHHHHHHH--

Sequence (84 aa):
MVMPKSVLVRILYIALAAIGAILLIVCLGATVWAATAEDGWVTINAFMIASWVLSSPFILGAIAWSIILFVGGNTNKQASSMEG

pLDDT: mean 77.83, std 12.9, range [45.53, 91.81]

Organism: Brevibacterium aurantiacum (NCBI:txid273384)